Protein AF-A0A0A2CBL2-F1 (afdb_monomer)

Secondary structure (DSSP, 8-state):
------------HHHHHHHTT-TTTT--TT-HHHHHHHHHHHHHHHH----PPPTT-HHHHHHHHHH--TTTTS-HHHHHHHHHHHHHHHHHH--PPPPPPPSTT-GGG-GGGG---

pLDDT: mean 78.08, std 20.75, range [34.75, 98.19]

Nearest PDB structures (foldseek):
  7f86-assembly1_A  TM=9.649E-01  e=4.761E+00  Halomicronema sp. R31DM
  2cqu-assembly1_A  TM=2.356E-01  e=6.404E+00  Homo sapiens

Mean predicted aligned error: 12.32 Å

Structure (mmCIF, N/CA/C/O backbone):
data_AF-A0A0A2CBL2-F1
#
_entry.id   AF-A0A0A2CBL2-F1
#
loop_
_atom_site.group_PDB
_atom_site.id
_atom_site.type_symbol
_atom_site.label_atom_id
_atom_site.label_alt_id
_atom_site.label_comp_id
_atom_site.label_asym_id
_atom_site.label_entity_id
_atom_site.label_seq_id
_atom_site.pdbx_PDB_ins_code
_atom_site.Cart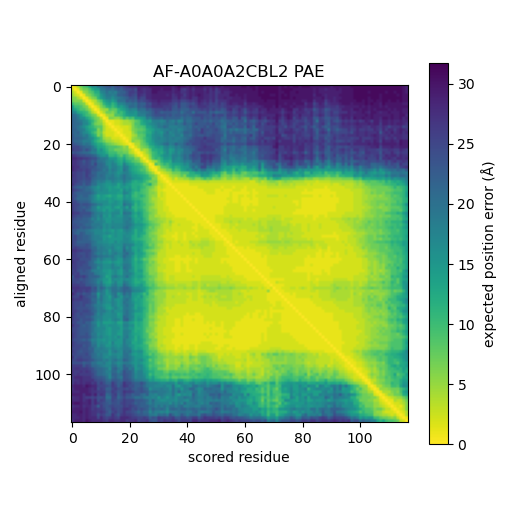n_x
_atom_site.Cartn_y
_atom_site.Cartn_z
_atom_site.occupancy
_atom_site.B_iso_or_equiv
_atom_site.auth_seq_id
_atom_site.auth_comp_id
_atom_site.auth_asym_id
_atom_site.auth_atom_id
_atom_site.pdbx_PDB_model_num
ATOM 1 N N . MET A 1 1 ? 34.382 5.521 -36.204 1.00 35.50 1 MET A N 1
ATOM 2 C CA . MET A 1 1 ? 34.805 5.206 -34.821 1.00 35.50 1 MET A CA 1
ATOM 3 C C . MET A 1 1 ? 33.831 5.868 -33.858 1.00 35.50 1 MET A C 1
ATOM 5 O O . MET A 1 1 ? 33.762 7.086 -33.837 1.00 35.50 1 MET A O 1
ATOM 9 N N . LYS A 1 2 ? 33.010 5.091 -33.145 1.00 42.00 2 LYS A N 1
ATOM 10 C CA . LYS A 1 2 ? 32.069 5.588 -32.126 1.00 42.00 2 LYS A CA 1
ATOM 11 C C . LYS A 1 2 ? 32.370 4.868 -30.813 1.00 42.00 2 LYS A C 1
ATOM 13 O O . LYS A 1 2 ? 32.507 3.649 -30.860 1.00 42.00 2 LYS A O 1
ATOM 18 N N . LYS A 1 3 ? 32.461 5.613 -29.706 1.00 34.75 3 LYS A N 1
ATOM 19 C CA . LYS A 1 3 ? 32.221 5.207 -28.299 1.00 34.75 3 LYS A CA 1
ATOM 20 C C . LYS A 1 3 ? 32.382 6.472 -27.430 1.00 34.75 3 LYS A C 1
ATOM 22 O O . LYS A 1 3 ? 33.488 6.974 -27.299 1.00 34.75 3 LYS A O 1
ATOM 27 N N . THR A 1 4 ? 31.302 7.224 -27.197 1.00 40.28 4 THR A N 1
ATOM 28 C CA . THR A 1 4 ? 30.431 7.205 -25.993 1.00 40.28 4 THR A CA 1
ATOM 29 C C . THR A 1 4 ? 31.140 7.650 -24.711 1.00 40.28 4 THR A C 1
ATOM 31 O O . THR A 1 4 ? 31.788 6.839 -24.055 1.00 40.28 4 THR A O 1
ATOM 34 N N . LEU A 1 5 ? 30.949 8.921 -24.331 1.00 36.31 5 LEU A N 1
ATOM 35 C CA . LEU A 1 5 ? 31.173 9.403 -22.968 1.00 36.31 5 LEU A CA 1
ATOM 36 C C . LEU A 1 5 ? 29.890 9.205 -22.143 1.00 36.31 5 LEU A C 1
ATOM 38 O O . LEU A 1 5 ? 28.853 9.781 -22.457 1.00 36.31 5 LEU A O 1
ATOM 42 N N . GLY A 1 6 ? 30.004 8.406 -21.081 1.00 38.44 6 GLY A N 1
ATOM 43 C CA . GLY A 1 6 ? 29.407 8.713 -19.780 1.00 38.44 6 GLY A CA 1
ATOM 44 C C . GLY A 1 6 ? 27.891 8.612 -19.617 1.00 38.44 6 GLY A C 1
ATOM 45 O O . GLY A 1 6 ? 27.266 9.582 -19.208 1.00 38.44 6 GLY A O 1
ATOM 46 N N . HIS A 1 7 ? 27.308 7.425 -19.795 1.00 38.12 7 HIS A N 1
ATOM 47 C CA . HIS A 1 7 ? 26.097 7.083 -19.042 1.00 38.12 7 HIS A CA 1
ATOM 48 C C . HIS A 1 7 ? 26.515 6.710 -17.613 1.00 38.12 7 HIS A C 1
ATOM 50 O O . HIS A 1 7 ? 26.965 5.587 -17.381 1.00 38.12 7 HIS A O 1
ATOM 56 N N . LEU A 1 8 ? 26.361 7.624 -16.648 1.00 35.88 8 LEU A N 1
ATOM 57 C CA . LEU A 1 8 ? 26.248 7.210 -15.249 1.00 35.88 8 LEU A CA 1
ATOM 58 C C . LEU A 1 8 ? 24.932 6.436 -15.115 1.00 35.88 8 LEU A C 1
ATOM 60 O O . LEU A 1 8 ? 23.855 7.007 -14.953 1.00 35.88 8 LEU A O 1
ATOM 64 N N . LYS A 1 9 ? 25.025 5.111 -15.240 1.00 39.97 9 LYS A N 1
ATOM 65 C CA . LYS A 1 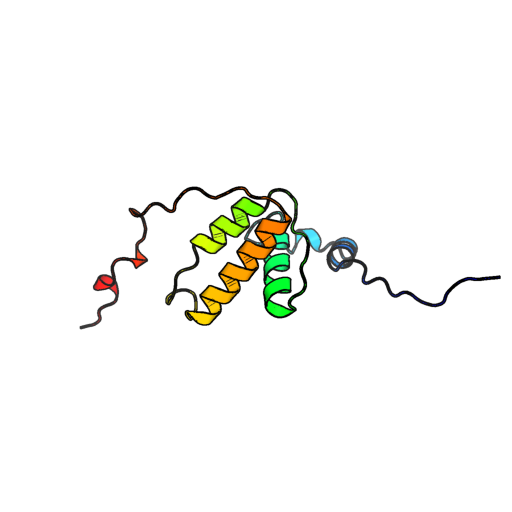9 ? 24.005 4.201 -14.730 1.00 39.97 9 LYS A CA 1
ATOM 66 C C . LYS A 1 9 ? 23.964 4.410 -13.220 1.00 39.97 9 LYS A C 1
ATOM 68 O O . LYS A 1 9 ? 24.966 4.173 -12.551 1.00 39.97 9 LYS A O 1
ATOM 73 N N . TRP A 1 10 ? 22.814 4.822 -12.700 1.00 36.41 10 TRP A N 1
ATOM 74 C CA . TRP A 1 10 ? 22.461 4.625 -11.299 1.00 36.41 10 TRP A CA 1
ATOM 75 C C . TRP A 1 10 ? 22.406 3.112 -11.053 1.00 36.41 10 TRP A C 1
ATOM 77 O O . TRP A 1 10 ? 21.357 2.484 -11.160 1.00 36.41 10 TRP A O 1
ATOM 87 N N . THR A 1 11 ? 23.568 2.494 -10.849 1.00 44.53 11 THR A N 1
ATOM 88 C CA . THR A 1 11 ? 23.680 1.139 -10.318 1.00 44.53 11 THR A CA 1
ATOM 89 C C . THR A 1 11 ? 22.974 1.129 -8.976 1.00 44.53 11 THR A C 1
ATOM 91 O O . THR A 1 11 ? 23.194 2.013 -8.145 1.00 44.53 11 THR A O 1
ATOM 94 N N . SER A 1 12 ? 22.051 0.183 -8.855 1.00 55.81 12 SER A N 1
ATOM 95 C CA . SER A 1 12 ? 21.059 0.054 -7.799 1.00 55.81 12 SER A CA 1
ATOM 96 C C . SER A 1 12 ? 21.657 0.358 -6.428 1.00 55.81 12 SER A C 1
ATOM 98 O O . SER A 1 12 ? 22.721 -0.148 -6.085 1.00 55.81 12 SER A O 1
ATOM 100 N N . PHE A 1 13 ? 20.957 1.145 -5.613 1.00 55.72 13 PHE A N 1
ATOM 101 C CA . PHE A 1 13 ? 21.296 1.357 -4.203 1.00 55.72 13 PHE A CA 1
ATOM 102 C C . PHE A 1 13 ? 21.600 0.027 -3.480 1.00 55.72 13 PHE A C 1
ATOM 104 O O . PHE A 1 13 ? 22.503 -0.038 -2.652 1.00 55.72 13 PHE A O 1
ATOM 111 N N . ASN A 1 14 ? 20.941 -1.064 -3.889 1.00 49.09 14 ASN A N 1
ATOM 112 C CA . ASN A 1 14 ? 21.204 -2.411 -3.384 1.00 49.09 14 ASN A CA 1
ATOM 113 C C . ASN A 1 14 ? 22.599 -2.954 -3.764 1.00 49.09 14 ASN A C 1
ATOM 115 O O . ASN A 1 14 ? 23.217 -3.615 -2.945 1.00 49.09 14 ASN A O 1
ATOM 119 N N . GLU A 1 15 ? 23.131 -2.645 -4.951 1.00 54.38 15 GLU A N 1
ATOM 120 C CA . GLU A 1 15 ? 24.481 -3.045 -5.401 1.00 54.38 15 GLU A CA 1
ATOM 121 C C . GLU A 1 15 ? 25.581 -2.332 -4.595 1.00 54.38 15 GLU A C 1
ATOM 123 O O . GLU A 1 15 ? 26.641 -2.895 -4.320 1.00 54.38 15 GLU A O 1
ATOM 128 N N . LEU A 1 16 ? 25.322 -1.084 -4.190 1.00 57.84 16 LEU A N 1
ATOM 129 C CA . LEU A 1 16 ? 26.204 -0.326 -3.305 1.00 57.84 16 LEU A CA 1
ATOM 130 C C . LEU A 1 16 ? 26.211 -0.934 -1.893 1.00 57.84 16 LEU A C 1
ATOM 132 O O . LEU A 1 16 ? 27.276 -1.112 -1.310 1.00 57.84 16 LEU A O 1
ATOM 136 N N . LEU A 1 17 ? 25.036 -1.287 -1.366 1.00 53.97 17 LEU A N 1
ATOM 137 C CA . LEU A 1 17 ? 24.891 -1.905 -0.045 1.00 53.97 17 LEU A CA 1
ATOM 138 C C . LEU A 1 17 ? 25.531 -3.301 0.032 1.00 53.97 17 LEU A C 1
ATOM 140 O O . LEU A 1 17 ? 26.134 -3.636 1.053 1.00 53.97 17 LEU A O 1
ATOM 144 N N . ASP A 1 18 ? 25.462 -4.075 -1.053 1.00 51.53 18 ASP A N 1
ATOM 145 C CA . ASP A 1 18 ? 26.071 -5.407 -1.153 1.00 51.53 18 ASP A CA 1
ATOM 146 C C . ASP A 1 18 ? 27.609 -5.323 -1.207 1.00 51.53 18 ASP A C 1
ATOM 148 O O . ASP A 1 18 ? 28.316 -6.052 -0.512 1.00 51.53 18 ASP A O 1
ATOM 152 N N . ARG A 1 19 ? 28.156 -4.334 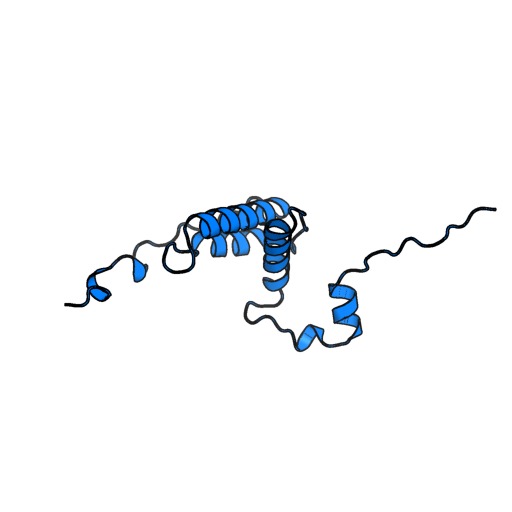-1.934 1.00 51.91 19 ARG A N 1
ATOM 153 C CA . ARG A 1 19 ? 29.609 -4.076 -2.012 1.00 51.91 19 ARG A CA 1
ATOM 154 C C . ARG A 1 19 ? 30.241 -3.622 -0.696 1.00 51.91 19 ARG A C 1
ATOM 156 O O . ARG A 1 19 ? 31.442 -3.807 -0.518 1.00 51.91 19 ARG A O 1
ATOM 163 N N . ILE A 1 20 ? 29.469 -3.005 0.197 1.00 60.97 20 ILE A N 1
ATOM 164 C CA . ILE A 1 20 ? 29.948 -2.519 1.503 1.00 60.97 20 ILE A CA 1
ATOM 165 C C . ILE A 1 20 ? 29.833 -3.627 2.578 1.00 60.97 20 ILE A C 1
ATOM 167 O O . ILE A 1 20 ? 30.273 -3.441 3.709 1.00 60.97 20 ILE A O 1
ATOM 171 N N . GLY A 1 21 ? 29.280 -4.805 2.247 1.00 45.41 21 GLY A N 1
ATOM 172 C CA . GLY A 1 21 ? 29.184 -5.946 3.170 1.00 45.41 21 GLY A CA 1
ATOM 173 C C . GLY A 1 21 ? 28.239 -5.721 4.359 1.00 45.41 21 GLY A C 1
ATOM 174 O O . GLY A 1 21 ? 28.223 -6.507 5.302 1.00 45.41 21 GLY A O 1
ATOM 175 N N . VAL A 1 22 ? 27.434 -4.654 4.320 1.00 52.88 22 VAL A N 1
ATOM 176 C CA . VAL A 1 22 ? 26.475 -4.272 5.375 1.00 52.88 22 VAL A CA 1
ATOM 177 C C . VAL A 1 22 ? 25.068 -4.815 5.131 1.00 52.88 22 VAL A C 1
ATOM 179 O O . VAL A 1 22 ? 24.189 -4.611 5.968 1.00 52.88 22 VAL A O 1
ATOM 182 N N . GLY A 1 23 ? 24.847 -5.553 4.036 1.00 51.28 23 GLY A N 1
ATOM 183 C CA . GLY A 1 23 ? 23.549 -6.155 3.704 1.00 51.28 23 GLY A CA 1
ATOM 184 C C . GLY A 1 23 ? 22.968 -7.044 4.813 1.00 51.28 23 GLY A C 1
ATOM 185 O O . GLY A 1 23 ? 21.753 -7.134 4.946 1.00 51.28 23 GLY A O 1
ATOM 186 N N . HIS A 1 24 ? 23.820 -7.636 5.660 1.00 48.28 24 HIS A N 1
ATOM 187 C CA . HIS A 1 24 ? 23.401 -8.437 6.816 1.00 48.28 24 HIS A CA 1
ATOM 188 C C . HIS A 1 24 ? 23.158 -7.613 8.099 1.00 48.28 24 HIS A C 1
ATOM 190 O O . HIS A 1 24 ? 22.363 -8.014 8.943 1.00 48.28 24 HIS A O 1
ATOM 196 N N . LEU A 1 25 ? 23.810 -6.452 8.249 1.00 45.41 25 LEU A N 1
ATOM 197 C CA . LEU A 1 25 ? 23.684 -5.583 9.433 1.00 45.41 25 LEU A CA 1
ATOM 198 C C . LEU A 1 25 ? 22.478 -4.637 9.354 1.00 45.41 25 LEU A C 1
ATOM 200 O O . LEU A 1 25 ? 22.003 -4.156 10.378 1.00 45.41 25 LEU A O 1
ATOM 204 N N . LEU A 1 26 ? 21.950 -4.414 8.150 1.00 46.00 26 LEU A N 1
ATOM 205 C CA . LEU A 1 26 ? 20.675 -3.738 7.897 1.00 46.00 26 LEU A CA 1
ATOM 206 C C . LEU A 1 26 ? 19.539 -4.756 7.734 1.00 46.00 26 LEU A C 1
ATOM 208 O O . LEU A 1 26 ? 18.668 -4.597 6.880 1.00 46.00 26 LEU A O 1
ATOM 212 N N . GLY A 1 27 ? 19.557 -5.830 8.528 1.00 46.25 27 GLY A N 1
ATOM 213 C CA . GLY A 1 27 ? 18.420 -6.730 8.640 1.00 46.25 27 GLY A CA 1
ATOM 214 C C . GLY A 1 27 ? 17.204 -5.929 9.088 1.00 46.25 27 GLY A C 1
ATOM 215 O O . GLY A 1 27 ? 17.082 -5.573 10.257 1.00 46.25 27 GLY A O 1
ATOM 216 N N . SER A 1 28 ? 16.329 -5.600 8.140 1.00 52.69 28 SER A N 1
ATOM 217 C CA . SER A 1 28 ? 15.052 -4.969 8.436 1.00 52.69 28 SER A CA 1
ATOM 218 C C . SER A 1 28 ? 14.323 -5.801 9.482 1.00 52.69 28 SER A C 1
ATOM 220 O O . SER A 1 28 ? 14.170 -7.012 9.317 1.00 52.69 28 SER A O 1
ATOM 222 N N . LEU A 1 29 ? 13.845 -5.148 10.543 1.00 52.25 29 LEU A N 1
ATOM 223 C CA . LEU A 1 29 ? 13.020 -5.772 11.584 1.00 52.25 29 LEU A CA 1
ATOM 224 C C . LEU A 1 29 ? 11.748 -6.427 11.009 1.00 52.25 29 LEU A C 1
ATOM 226 O O . LEU A 1 29 ? 11.121 -7.242 11.676 1.00 52.25 29 LEU A O 1
ATOM 230 N N . LEU A 1 30 ? 11.385 -6.091 9.767 1.00 56.97 30 LEU A N 1
ATOM 231 C CA . LEU A 1 30 ? 10.243 -6.633 9.033 1.00 56.97 30 LEU A CA 1
ATOM 232 C C . LEU A 1 30 ? 10.594 -7.868 8.177 1.00 56.97 30 LEU A C 1
ATOM 234 O O . LEU A 1 30 ? 9.713 -8.448 7.548 1.00 56.97 30 LEU A O 1
ATOM 238 N N . GLY A 1 31 ? 11.868 -8.275 8.149 1.00 66.12 31 GLY A N 1
ATOM 239 C CA . GLY A 1 31 ? 12.406 -9.305 7.263 1.00 66.12 31 GLY A CA 1
ATOM 240 C C . GLY A 1 31 ? 12.861 -8.731 5.918 1.00 66.12 31 GLY A C 1
ATOM 241 O O . GLY A 1 31 ? 12.192 -7.894 5.311 1.00 66.12 31 GLY A O 1
ATOM 242 N N . ALA A 1 32 ? 14.005 -9.208 5.416 1.00 66.94 32 ALA A N 1
ATOM 243 C CA . ALA A 1 32 ? 14.617 -8.712 4.176 1.00 66.94 32 ALA A CA 1
ATOM 244 C C . ALA A 1 32 ? 13.688 -8.806 2.945 1.00 66.94 32 ALA A C 1
ATOM 246 O O . ALA A 1 32 ? 13.798 -8.001 2.023 1.00 66.94 32 ALA A O 1
ATOM 247 N N . ALA A 1 33 ? 12.747 -9.757 2.952 1.00 76.56 33 ALA A N 1
ATOM 248 C CA . ALA A 1 33 ? 11.780 -9.954 1.874 1.00 76.56 33 ALA A CA 1
ATOM 249 C C . ALA A 1 33 ? 10.685 -8.871 1.816 1.00 76.56 33 ALA A C 1
ATOM 251 O O . ALA A 1 33 ? 10.175 -8.594 0.735 1.00 76.56 33 ALA A O 1
ATOM 252 N N . PHE A 1 34 ? 10.334 -8.241 2.944 1.00 88.19 34 PHE A N 1
ATOM 253 C CA . PHE A 1 34 ? 9.280 -7.216 2.996 1.00 88.19 34 PHE A CA 1
ATOM 254 C C . PHE A 1 34 ? 9.821 -5.783 2.907 1.00 88.19 34 PHE A C 1
ATOM 256 O O . PHE A 1 34 ? 9.153 -4.861 2.438 1.00 88.19 34 PHE A O 1
ATOM 263 N N . ASP A 1 35 ? 11.070 -5.604 3.314 1.00 91.25 35 ASP A N 1
ATOM 264 C CA . ASP A 1 35 ? 11.756 -4.322 3.360 1.00 91.25 35 ASP A CA 1
ATOM 265 C C . ASP A 1 35 ? 11.871 -3.624 1.992 1.00 91.25 35 ASP A C 1
ATOM 267 O O . ASP A 1 35 ? 11.592 -2.428 1.861 1.00 91.25 35 ASP A O 1
ATOM 271 N N . GLN A 1 36 ? 12.236 -4.367 0.941 1.00 93.75 36 GLN A N 1
ATOM 272 C CA . GLN A 1 36 ? 12.329 -3.804 -0.409 1.00 93.75 36 GLN A CA 1
ATOM 273 C C . GLN A 1 36 ? 10.954 -3.419 -0.988 1.00 93.75 36 GLN A C 1
ATOM 275 O O . GLN A 1 36 ? 10.853 -2.290 -1.478 1.00 93.75 36 GLN A O 1
ATOM 280 N N . PRO A 1 37 ? 9.903 -4.262 -0.915 1.00 95.50 37 PRO A N 1
ATOM 281 C CA . PRO A 1 37 ? 8.563 -3.881 -1.359 1.00 95.50 37 PRO A CA 1
ATOM 282 C C . PRO A 1 37 ? 8.039 -2.625 -0.659 1.00 95.50 37 PRO A C 1
ATOM 284 O O . PRO A 1 37 ? 7.484 -1.735 -1.306 1.00 95.50 37 PRO A O 1
ATOM 287 N N . LEU A 1 38 ? 8.279 -2.499 0.651 1.00 95.75 38 LEU A N 1
ATOM 288 C CA . LEU A 1 38 ? 7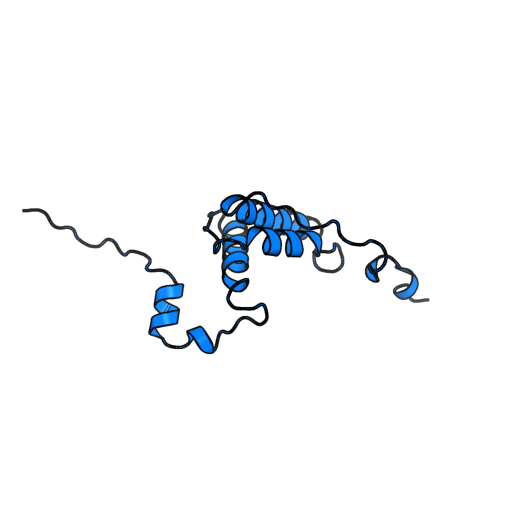.898 -1.306 1.402 1.00 95.75 38 LEU A CA 1
ATOM 289 C C . LEU A 1 38 ? 8.642 -0.059 0.903 1.00 95.75 38 LEU A C 1
ATOM 291 O O . LEU A 1 38 ? 8.019 0.974 0.656 1.00 95.75 38 LEU A O 1
ATOM 295 N N . ARG A 1 39 ? 9.963 -0.142 0.691 1.00 95.38 39 ARG A N 1
ATOM 296 C CA . ARG A 1 39 ? 10.724 0.967 0.090 1.00 95.38 39 ARG A CA 1
ATOM 297 C C . ARG A 1 39 ? 10.238 1.327 -1.311 1.00 95.38 39 ARG A C 1
ATOM 299 O O . ARG A 1 39 ? 10.221 2.512 -1.643 1.00 95.38 39 ARG A O 1
ATOM 306 N N . ALA A 1 40 ? 9.855 0.344 -2.126 1.00 96.38 40 ALA A N 1
ATOM 307 C CA . ALA A 1 40 ? 9.303 0.582 -3.457 1.00 96.38 40 ALA A CA 1
ATOM 308 C C . ALA A 1 40 ? 8.003 1.402 -3.371 1.00 96.38 40 ALA A C 1
ATOM 310 O O . ALA A 1 40 ? 7.881 2.425 -4.047 1.00 96.38 40 ALA A O 1
ATOM 311 N N . ALA A 1 41 ? 7.099 1.038 -2.456 1.00 97.44 41 ALA A N 1
ATOM 312 C CA . ALA A 1 41 ? 5.865 1.783 -2.211 1.00 97.44 41 ALA A CA 1
ATOM 313 C C . ALA A 1 41 ? 6.116 3.211 -1.704 1.00 97.44 41 ALA A C 1
ATOM 315 O O . ALA A 1 4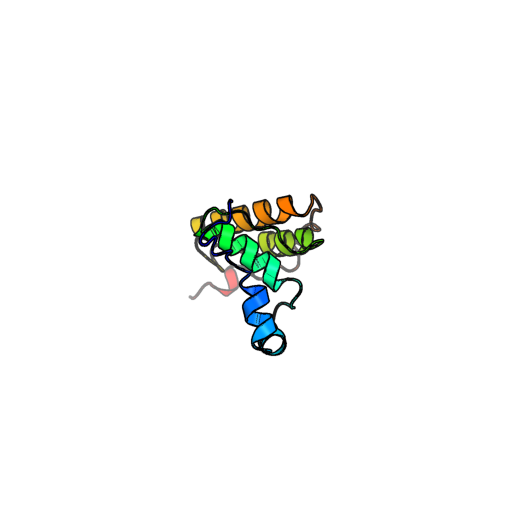1 ? 5.493 4.162 -2.175 1.00 97.44 41 ALA A O 1
ATOM 316 N N . LEU A 1 42 ? 7.069 3.397 -0.789 1.00 97.38 42 LEU A N 1
ATOM 317 C CA . LEU A 1 42 ? 7.430 4.730 -0.294 1.00 97.38 42 LEU A CA 1
ATOM 318 C C . LEU A 1 42 ? 8.116 5.589 -1.367 1.00 97.38 42 LEU A C 1
ATOM 320 O O . LEU A 1 42 ? 7.915 6.800 -1.406 1.00 97.38 42 LEU A O 1
ATOM 324 N N . THR A 1 43 ? 8.879 4.974 -2.272 1.00 97.38 43 THR A N 1
ATOM 325 C CA . THR A 1 43 ? 9.471 5.674 -3.422 1.00 97.38 43 THR A CA 1
ATOM 326 C C . THR A 1 43 ? 8.385 6.171 -4.372 1.00 97.38 43 THR A C 1
ATOM 328 O O . THR A 1 43 ? 8.437 7.320 -4.814 1.00 97.38 43 THR A O 1
ATOM 331 N N . LEU A 1 44 ? 7.366 5.347 -4.634 1.00 97.75 44 LEU A N 1
ATOM 332 C CA . LEU A 1 44 ? 6.201 5.757 -5.414 1.00 97.75 44 LEU A CA 1
ATOM 333 C C . LEU A 1 44 ? 5.442 6.898 -4.726 1.00 97.75 44 LEU A C 1
ATOM 335 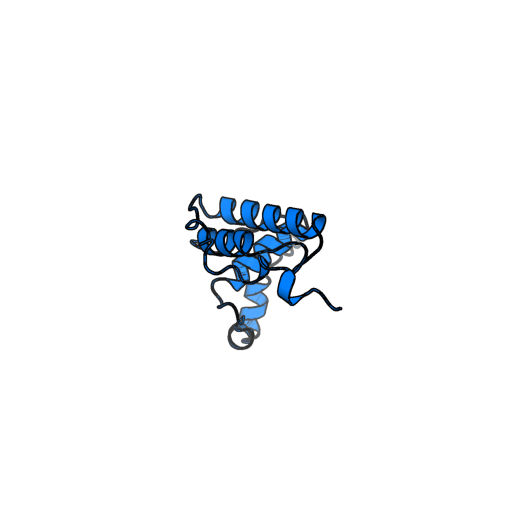O O . LEU A 1 44 ? 5.110 7.880 -5.380 1.00 97.75 44 LEU A O 1
ATOM 339 N N . LEU A 1 45 ? 5.227 6.808 -3.413 1.00 97.62 45 LEU A N 1
ATOM 340 C CA . LEU A 1 45 ? 4.549 7.846 -2.636 1.00 97.62 45 LEU A CA 1
ATOM 341 C C . LEU A 1 45 ? 5.272 9.202 -2.696 1.00 97.62 45 LEU A C 1
ATOM 343 O O . LEU A 1 45 ? 4.625 10.232 -2.860 1.00 97.62 45 LEU A O 1
ATOM 347 N N . LEU A 1 46 ? 6.597 9.209 -2.528 1.00 97.19 46 LEU A N 1
ATOM 348 C CA . LEU A 1 46 ? 7.381 10.443 -2.418 1.00 97.19 46 LEU A CA 1
ATOM 349 C C . LEU A 1 46 ? 7.752 11.037 -3.776 1.00 97.19 46 LEU A C 1
ATOM 351 O O . LEU A 1 46 ? 7.765 12.255 -3.932 1.00 97.19 46 LEU A O 1
ATOM 355 N N . HIS A 1 47 ? 8.103 10.191 -4.745 1.00 96.62 47 HIS A N 1
ATOM 356 C CA . HIS A 1 47 ? 8.686 10.621 -6.018 1.00 96.62 47 HIS A CA 1
ATOM 357 C C . HIS A 1 47 ? 7.779 10.336 -7.219 1.00 96.62 47 HIS A C 1
ATOM 359 O O . HIS A 1 47 ? 8.200 10.545 -8.357 1.00 96.62 47 HIS A O 1
ATOM 365 N N . CYS A 1 48 ? 6.572 9.802 -7.000 1.00 95.50 48 CYS A N 1
ATOM 366 C CA . CYS A 1 48 ? 5.647 9.377 -8.058 1.00 95.50 48 CYS A CA 1
ATOM 367 C C . CYS A 1 48 ? 6.298 8.434 -9.086 1.00 95.50 48 CYS A C 1
ATOM 369 O O . CYS A 1 48 ? 5.883 8.376 -10.242 1.00 95.50 48 CYS A O 1
ATOM 371 N N . THR A 1 49 ? 7.348 7.716 -8.676 1.00 94.81 49 THR A N 1
ATOM 372 C CA . THR A 1 49 ? 8.131 6.840 -9.548 1.00 94.81 49 THR A CA 1
ATOM 373 C C . THR A 1 49 ? 7.836 5.386 -9.196 1.00 94.81 49 THR A C 1
ATOM 375 O O . THR A 1 49 ? 8.151 4.968 -8.079 1.00 94.81 49 THR A O 1
ATOM 378 N N . PRO A 1 50 ? 7.249 4.599 -10.113 1.00 94.75 50 PRO A N 1
ATOM 379 C CA . PRO A 1 50 ? 6.993 3.191 -9.861 1.00 94.75 50 PRO A CA 1
ATOM 380 C C . PRO A 1 50 ? 8.311 2.411 -9.818 1.00 94.75 50 PRO A C 1
ATOM 382 O O . PRO A 1 50 ? 9.164 2.543 -10.696 1.00 94.75 50 PRO A O 1
ATOM 385 N N . VAL A 1 51 ? 8.463 1.579 -8.790 1.00 94.31 51 VAL A N 1
ATOM 386 C CA . VAL A 1 51 ? 9.591 0.661 -8.610 1.00 94.31 51 VAL A CA 1
ATOM 387 C C . VAL A 1 51 ? 9.023 -0.744 -8.468 1.00 94.31 51 VAL A C 1
ATOM 389 O O . VAL A 1 51 ? 8.107 -0.952 -7.676 1.00 94.31 51 VAL A O 1
ATOM 392 N N . MET A 1 52 ? 9.563 -1.699 -9.229 1.00 95.25 52 MET A N 1
ATOM 393 C CA . MET A 1 52 ? 9.131 -3.094 -9.154 1.00 95.25 52 MET A CA 1
ATOM 394 C C . MET A 1 52 ? 9.475 -3.667 -7.768 1.00 95.25 52 MET A C 1
ATOM 396 O O . MET A 1 52 ? 10.652 -3.632 -7.375 1.00 95.25 52 MET A O 1
ATOM 400 N N . PRO A 1 53 ? 8.494 -4.163 -6.999 1.00 94.62 53 PRO A N 1
ATOM 401 C CA . PRO A 1 53 ? 8.779 -4.845 -5.746 1.00 94.62 53 PRO A CA 1
ATOM 402 C C . PRO A 1 53 ? 9.335 -6.258 -6.013 1.00 94.62 53 PRO A C 1
ATOM 404 O O . PRO A 1 53 ? 9.269 -6.772 -7.130 1.00 94.62 53 PRO A O 1
ATOM 407 N N . ILE A 1 54 ? 9.912 -6.890 -4.990 1.00 93.38 54 ILE A N 1
ATOM 408 C CA . ILE A 1 54 ? 10.299 -8.307 -5.036 1.00 93.38 54 ILE A CA 1
ATOM 409 C C . ILE A 1 54 ? 9.055 -9.164 -5.306 1.00 93.38 54 ILE A C 1
ATOM 411 O O . ILE A 1 54 ? 7.986 -8.897 -4.756 1.00 93.38 54 ILE A O 1
ATOM 415 N N . ALA A 1 55 ? 9.223 -10.199 -6.131 1.00 91.75 55 ALA A N 1
ATOM 416 C CA . ALA A 1 55 ? 8.143 -11.093 -6.524 1.00 91.75 55 ALA A CA 1
ATOM 417 C C . ALA A 1 55 ? 7.468 -11.773 -5.319 1.00 91.75 55 ALA A C 1
ATOM 419 O O . ALA A 1 55 ? 8.157 -12.244 -4.410 1.00 91.75 55 ALA A O 1
ATOM 420 N N . GLY A 1 56 ? 6.137 -11.861 -5.336 1.00 91.06 56 GLY A N 1
ATOM 421 C CA . GLY A 1 56 ? 5.347 -12.502 -4.275 1.00 91.06 56 GLY A CA 1
ATOM 422 C C . GLY A 1 56 ? 5.179 -11.644 -3.015 1.00 91.06 56 GLY A C 1
ATOM 423 O O . GLY A 1 56 ? 4.946 -12.166 -1.925 1.00 91.06 56 GLY A O 1
ATOM 424 N N . SER A 1 57 ? 5.320 -10.325 -3.140 1.00 92.81 57 SER A N 1
ATOM 425 C CA . SER A 1 57 ? 5.134 -9.361 -2.049 1.00 92.81 57 SER A CA 1
ATOM 426 C C . SER A 1 57 ? 3.760 -8.685 -2.052 1.00 92.81 57 SER A C 1
ATOM 428 O O . SER A 1 57 ? 3.426 -7.987 -1.087 1.00 92.81 57 SER A O 1
ATOM 430 N N . SER A 1 58 ? 2.945 -8.916 -3.088 1.00 94.56 58 SER A N 1
ATOM 431 C CA . SER A 1 58 ? 1.617 -8.314 -3.258 1.00 94.56 58 SER A CA 1
ATOM 432 C C . SER A 1 58 ? 0.713 -8.497 -2.023 1.00 94.56 58 SER A C 1
ATOM 434 O O . SER A 1 58 ? 0.177 -7.517 -1.492 1.00 94.56 58 SER A O 1
ATOM 436 N N . LEU A 1 59 ? 0.637 -9.719 -1.478 1.00 93.69 59 LEU A N 1
ATOM 437 C CA . LEU A 1 59 ? -0.127 -10.040 -0.267 1.00 93.69 59 LEU A CA 1
ATOM 438 C C . LEU A 1 59 ? 0.370 -9.280 0.963 1.00 93.69 59 LEU A C 1
ATOM 440 O O . LEU A 1 59 ? -0.437 -8.764 1.734 1.00 93.69 59 LEU A O 1
ATOM 444 N N . GLY A 1 60 ? 1.688 -9.176 1.146 1.00 92.19 60 GLY A N 1
ATOM 445 C CA . GLY A 1 60 ? 2.274 -8.466 2.283 1.00 92.19 60 GLY A CA 1
ATOM 446 C C . GLY A 1 60 ? 1.958 -6.970 2.252 1.00 92.19 60 GLY A C 1
ATOM 447 O O . GLY A 1 60 ? 1.601 -6.381 3.274 1.00 92.19 60 GLY A O 1
ATOM 448 N N . LEU A 1 61 ? 2.048 -6.349 1.072 1.00 95.38 61 LEU A N 1
ATOM 449 C CA . LEU A 1 61 ? 1.733 -4.930 0.890 1.00 95.38 61 LEU A CA 1
ATOM 450 C C . LEU A 1 61 ? 0.250 -4.643 1.152 1.00 95.38 61 LEU A C 1
ATOM 452 O O . LEU A 1 61 ? -0.076 -3.687 1.861 1.00 95.38 61 LEU A O 1
ATOM 456 N N . ARG A 1 62 ? -0.650 -5.495 0.643 1.00 95.81 62 ARG A N 1
ATOM 457 C CA . ARG A 1 62 ? -2.095 -5.375 0.889 1.00 95.81 62 ARG A CA 1
ATOM 458 C C . ARG A 1 62 ? -2.462 -5.670 2.344 1.00 95.81 62 ARG A C 1
ATOM 460 O O . ARG A 1 62 ? -3.293 -4.967 2.914 1.00 95.81 62 ARG A O 1
ATOM 467 N N . TYR A 1 63 ? -1.780 -6.617 2.986 1.00 92.81 63 TYR A N 1
ATOM 468 C CA . TYR A 1 63 ? -1.921 -6.859 4.420 1.00 92.81 63 TYR A CA 1
ATOM 469 C C . TYR A 1 63 ? -1.574 -5.605 5.237 1.00 92.81 63 TYR A C 1
ATOM 471 O O . TYR A 1 63 ? -2.355 -5.190 6.094 1.00 92.81 63 TYR A O 1
ATOM 479 N N . LEU A 1 64 ? -0.448 -4.942 4.944 1.00 93.12 64 LEU A N 1
ATOM 480 C CA . LEU A 1 64 ? -0.078 -3.686 5.607 1.00 93.12 64 LEU A CA 1
ATOM 481 C C . LEU A 1 64 ? -1.098 -2.570 5.328 1.00 93.12 64 LEU A C 1
ATOM 483 O O . LEU A 1 64 ? -1.541 -1.901 6.263 1.00 93.12 64 LEU A O 1
ATOM 487 N N . ARG A 1 65 ? -1.503 -2.396 4.060 1.00 94.88 65 ARG A N 1
ATOM 488 C CA . ARG A 1 65 ? -2.524 -1.422 3.625 1.00 94.88 65 ARG A CA 1
ATOM 489 C C . ARG A 1 65 ? -3.783 -1.523 4.481 1.00 94.88 65 ARG A C 1
ATOM 491 O O . ARG A 1 65 ? -4.337 -0.497 4.875 1.00 94.88 65 ARG A O 1
ATOM 498 N N . ASP A 1 66 ? -4.214 -2.741 4.775 1.00 92.31 66 ASP A N 1
ATOM 499 C CA . ASP A 1 66 ? -5.448 -3.043 5.497 1.00 92.31 66 ASP A CA 1
ATOM 500 C C . ASP A 1 66 ? -5.330 -2.816 7.012 1.00 92.31 66 ASP A C 1
ATOM 502 O O . ASP A 1 66 ? -6.318 -2.477 7.674 1.00 92.31 66 ASP A O 1
ATOM 506 N N . ARG A 1 67 ? -4.113 -2.907 7.561 1.00 90.12 67 ARG A N 1
ATOM 507 C CA . ARG A 1 67 ? -3.822 -2.709 8.991 1.00 90.12 67 ARG A CA 1
ATOM 508 C C . ARG A 1 67 ? -3.626 -1.255 9.411 1.00 90.12 67 ARG A C 1
ATOM 510 O O . ARG A 1 67 ? -3.782 -0.969 10.599 1.00 90.12 67 ARG A O 1
ATOM 517 N N . ILE A 1 68 ? -3.355 -0.346 8.473 1.00 90.94 68 ILE A N 1
ATOM 518 C CA . ILE A 1 68 ? -3.321 1.097 8.756 1.00 90.94 68 ILE A CA 1
ATOM 519 C C . ILE A 1 68 ? -4.656 1.503 9.397 1.00 90.94 68 ILE A C 1
ATOM 521 O O . ILE A 1 68 ? -5.724 1.159 8.891 1.00 90.94 68 ILE A O 1
ATOM 525 N N . CYS A 1 69 ? -4.629 2.241 10.500 1.00 88.44 69 CYS A N 1
ATOM 526 C CA . CYS A 1 69 ? -5.810 2.772 11.174 1.00 88.44 69 CYS A CA 1
ATOM 527 C C . CYS A 1 69 ? -5.688 4.289 11.323 1.00 88.44 69 CYS A C 1
ATOM 529 O O . CYS A 1 69 ? -4.684 4.818 11.787 1.00 88.44 69 CYS A O 1
ATOM 531 N N . VAL A 1 70 ? -6.745 4.996 10.936 1.00 87.50 70 VAL A N 1
ATOM 532 C CA . VAL A 1 70 ? -6.867 6.453 11.062 1.00 87.50 70 VAL A CA 1
ATOM 533 C C . VAL A 1 70 ? -7.935 6.720 12.126 1.00 87.50 70 VAL A C 1
ATOM 535 O O . VAL A 1 70 ? -8.985 6.079 12.048 1.00 87.50 70 VAL A O 1
ATOM 538 N N . PRO A 1 71 ? -7.720 7.633 13.092 1.00 88.56 71 PRO A N 1
ATOM 539 C CA . PRO A 1 71 ? -6.613 8.596 13.198 1.00 88.56 71 PRO A CA 1
ATOM 540 C C . PRO A 1 71 ? -5.377 8.109 13.977 1.00 88.56 71 PRO A C 1
ATOM 542 O O . PRO A 1 71 ? -4.423 8.869 14.094 1.00 88.56 71 PRO A O 1
ATOM 545 N N . ARG A 1 72 ? -5.382 6.876 14.503 1.00 85.62 72 ARG A N 1
ATOM 546 C CA . ARG A 1 72 ? -4.333 6.341 15.393 1.00 85.62 72 ARG A CA 1
ATOM 547 C C . ARG A 1 72 ? -2.918 6.413 14.809 1.00 85.62 72 ARG A C 1
ATOM 549 O O . ARG A 1 72 ? -2.013 6.895 15.478 1.00 85.62 72 ARG A O 1
ATOM 556 N N . ASP A 1 73 ? -2.732 5.927 13.583 1.00 90.25 73 ASP A N 1
ATOM 557 C CA . ASP A 1 73 ? -1.402 5.818 12.973 1.00 90.25 73 ASP A CA 1
ATOM 558 C C . ASP A 1 73 ? -1.000 7.113 12.252 1.00 90.25 73 ASP A C 1
ATOM 560 O O . ASP A 1 73 ? 0.179 7.456 12.194 1.00 90.25 73 ASP A O 1
ATOM 564 N N . MET A 1 74 ? -1.970 7.816 11.652 1.00 94.56 74 MET A N 1
ATOM 565 C CA . MET A 1 74 ? -1.737 9.032 10.864 1.00 94.56 74 MET A CA 1
ATOM 566 C C . MET A 1 74 ? -3.041 9.784 10.525 1.00 94.56 74 MET A C 1
ATOM 568 O O . MET A 1 74 ? -4.130 9.204 10.607 1.00 94.56 74 MET A O 1
ATOM 572 N N . PRO A 1 75 ? -2.957 11.048 10.054 1.00 95.94 75 PRO A N 1
ATOM 573 C CA . PRO A 1 75 ? -4.108 11.793 9.541 1.00 95.94 75 PRO A CA 1
ATOM 574 C C . PRO A 1 75 ? -4.765 11.133 8.320 1.00 95.94 75 PRO A C 1
ATOM 576 O O . PRO A 1 75 ? -4.113 10.442 7.536 1.00 95.94 75 PRO A O 1
ATOM 579 N N . LEU A 1 76 ? -6.053 11.423 8.103 1.00 93.62 76 LEU A N 1
ATOM 580 C CA . LEU A 1 76 ? -6.864 10.822 7.033 1.00 93.62 76 LEU A CA 1
ATOM 581 C C . LEU A 1 76 ? -6.239 10.944 5.638 1.00 93.62 76 LEU A C 1
ATOM 583 O O . LEU A 1 76 ? -6.249 9.978 4.874 1.00 93.62 76 LEU A O 1
ATOM 587 N N . LEU A 1 77 ? -5.703 12.120 5.302 1.00 97.50 77 LEU A N 1
ATOM 588 C CA . LEU A 1 77 ? -5.106 12.362 3.988 1.00 97.50 77 LEU A CA 1
ATOM 589 C C . LEU A 1 77 ? -3.835 11.533 3.791 1.00 97.50 77 LEU A C 1
ATOM 591 O O . LEU A 1 77 ? -3.706 10.863 2.768 1.00 97.50 77 LEU A O 1
ATOM 595 N N . SER A 1 78 ? -2.954 11.498 4.791 1.00 96.31 78 SER A N 1
ATOM 596 C CA . SER A 1 78 ? -1.749 10.665 4.769 1.00 96.31 78 SER A CA 1
ATOM 597 C C . SER A 1 78 ? -2.107 9.184 4.645 1.00 96.31 78 SER A C 1
ATOM 599 O O . SER A 1 78 ? -1.568 8.491 3.786 1.00 96.31 78 SER A O 1
ATOM 601 N N . GLY A 1 79 ? -3.094 8.717 5.419 1.00 96.88 79 GLY A N 1
ATOM 602 C CA . GLY A 1 79 ? -3.576 7.336 5.359 1.00 96.88 79 GLY A CA 1
ATOM 603 C C . GLY A 1 79 ? -4.116 6.954 3.985 1.00 96.88 79 GLY A C 1
ATOM 604 O O . GLY A 1 79 ? -3.858 5.851 3.507 1.00 96.88 79 GLY A O 1
ATOM 605 N N . ARG A 1 80 ? -4.825 7.869 3.316 1.00 97.50 80 ARG A N 1
ATOM 606 C CA . ARG A 1 80 ? -5.317 7.655 1.951 1.00 97.50 80 ARG A CA 1
ATOM 607 C C . ARG A 1 80 ? -4.166 7.503 0.956 1.00 97.50 80 ARG A C 1
ATOM 609 O O . ARG A 1 80 ? -4.165 6.536 0.200 1.00 97.50 80 ARG A O 1
ATOM 616 N N . LEU A 1 81 ? -3.198 8.420 0.981 1.00 98.12 81 LEU A N 1
ATOM 617 C CA . LEU A 1 81 ? -2.067 8.414 0.047 1.00 98.12 81 LEU A CA 1
ATOM 618 C C . LEU A 1 81 ? -1.182 7.176 0.229 1.00 98.12 81 LEU A C 1
ATOM 620 O O . LEU A 1 81 ? -0.839 6.516 -0.748 1.00 98.12 81 LEU A O 1
ATOM 624 N N . VAL A 1 82 ? -0.869 6.810 1.475 1.00 97.81 82 VAL A N 1
ATOM 625 C CA . VAL A 1 82 ? -0.061 5.617 1.773 1.00 97.81 82 VAL A CA 1
ATOM 626 C C . VAL A 1 82 ? -0.763 4.346 1.293 1.00 97.81 82 VAL A C 1
ATOM 628 O O . VAL A 1 82 ? -0.136 3.513 0.644 1.00 97.81 82 VAL A O 1
ATOM 631 N N . ARG A 1 83 ? -2.072 4.197 1.544 1.00 97.88 83 ARG A N 1
ATOM 632 C CA . ARG A 1 83 ? -2.835 3.035 1.053 1.00 97.88 83 ARG A CA 1
ATOM 633 C C . ARG A 1 83 ? -2.848 2.946 -0.471 1.00 97.88 83 ARG A C 1
ATOM 635 O O . ARG A 1 83 ? -2.743 1.845 -1.001 1.00 97.88 83 ARG A O 1
ATOM 642 N N . GLN A 1 84 ? -2.972 4.080 -1.161 1.00 98.12 84 GLN A N 1
ATOM 643 C CA . GLN A 1 84 ? -2.918 4.126 -2.623 1.00 98.12 84 GLN A CA 1
ATOM 644 C C . GLN A 1 84 ? -1.547 3.701 -3.148 1.00 98.12 84 GLN A C 1
ATOM 646 O O . GLN A 1 84 ? -1.490 2.877 -4.053 1.00 98.12 84 GLN A O 1
ATOM 651 N N . ALA A 1 85 ? -0.460 4.201 -2.557 1.00 98.19 85 ALA A N 1
ATOM 652 C CA . ALA A 1 85 ? 0.891 3.817 -2.953 1.00 98.19 85 ALA A CA 1
ATOM 653 C C . ALA A 1 85 ? 1.156 2.319 -2.718 1.00 98.19 85 ALA A C 1
ATOM 655 O O . ALA A 1 85 ? 1.670 1.644 -3.605 1.00 98.19 85 ALA A O 1
ATOM 656 N N . LEU A 1 86 ? 0.744 1.779 -1.563 1.00 97.88 86 LEU A N 1
ATOM 657 C CA . LEU A 1 86 ? 0.856 0.346 -1.263 1.00 97.88 86 LEU A CA 1
ATOM 658 C C . LEU A 1 86 ? 0.093 -0.514 -2.277 1.00 97.88 86 LEU A C 1
ATOM 660 O O . LEU A 1 86 ? 0.640 -1.504 -2.755 1.00 97.88 86 LEU A O 1
ATOM 664 N N . GLU A 1 87 ? -1.138 -0.132 -2.632 1.00 97.88 87 GLU A N 1
ATOM 665 C CA . GLU A 1 87 ? -1.923 -0.875 -3.623 1.00 97.88 87 GLU A CA 1
ATOM 666 C C . GLU A 1 87 ? -1.317 -0.789 -5.021 1.00 97.88 87 GLU A C 1
ATOM 668 O O . GLU A 1 87 ? -1.197 -1.802 -5.702 1.00 97.88 87 GLU A O 1
ATOM 673 N N . GLN A 1 88 ? -0.907 0.405 -5.447 1.00 97.94 88 GLN A N 1
ATOM 674 C CA . GLN A 1 88 ? -0.287 0.597 -6.754 1.00 97.94 88 GLN A CA 1
ATOM 675 C C . GLN A 1 88 ? 0.990 -0.231 -6.889 1.00 97.94 88 GLN A C 1
ATOM 677 O O . GLN A 1 88 ? 1.199 -0.845 -7.928 1.00 97.94 88 GLN A O 1
ATOM 682 N N . THR A 1 89 ? 1.824 -0.290 -5.847 1.00 97.75 89 THR A N 1
ATOM 683 C CA . THR A 1 89 ? 3.022 -1.137 -5.848 1.00 97.75 89 THR A CA 1
ATOM 684 C C . THR A 1 89 ? 2.677 -2.624 -5.805 1.00 97.75 89 THR A C 1
ATOM 686 O O . THR A 1 89 ? 3.299 -3.389 -6.533 1.00 97.75 89 THR A O 1
ATOM 689 N N . ALA A 1 90 ? 1.673 -3.045 -5.028 1.00 97.06 90 ALA A N 1
ATOM 690 C CA . ALA A 1 90 ? 1.224 -4.439 -5.004 1.00 97.06 90 ALA A CA 1
ATOM 691 C C . ALA A 1 90 ? 0.710 -4.906 -6.377 1.00 97.06 90 ALA A C 1
ATOM 693 O O . ALA A 1 90 ? 1.032 -6.009 -6.808 1.00 97.06 90 ALA A O 1
ATOM 694 N N . ALA A 1 91 ? -0.019 -4.042 -7.089 1.00 97.25 91 ALA A N 1
ATOM 695 C CA . ALA A 1 91 ? -0.533 -4.311 -8.430 1.00 97.25 91 ALA A CA 1
ATOM 696 C C . ALA A 1 91 ? 0.565 -4.436 -9.506 1.00 97.25 91 ALA A C 1
ATOM 698 O O . ALA A 1 91 ? 0.299 -4.971 -10.578 1.00 97.25 91 ALA A O 1
ATOM 699 N N . LEU A 1 92 ? 1.795 -3.968 -9.244 1.00 96.38 92 LEU A N 1
ATOM 700 C CA . LEU A 1 92 ? 2.937 -4.236 -10.130 1.00 96.38 92 LEU A CA 1
ATOM 701 C C . LEU A 1 92 ? 3.414 -5.692 -10.032 1.00 96.38 92 LEU A C 1
ATOM 703 O O . LEU A 1 92 ? 3.981 -6.200 -10.993 1.00 96.38 92 LEU A O 1
ATOM 707 N N . ASP A 1 93 ? 3.213 -6.338 -8.882 1.00 94.56 93 ASP A N 1
ATOM 708 C CA . ASP A 1 93 ? 3.633 -7.718 -8.614 1.00 94.56 93 ASP A CA 1
ATOM 709 C C . ASP A 1 93 ? 2.546 -8.737 -8.978 1.00 94.56 93 ASP A C 1
ATOM 711 O O . ASP A 1 93 ? 2.810 -9.704 -9.691 1.00 94.56 93 ASP A O 1
ATOM 715 N N . GLY A 1 94 ? 1.308 -8.511 -8.521 1.00 92.94 94 GLY A N 1
ATOM 716 C CA . GLY A 1 94 ? 0.195 -9.418 -8.790 1.00 92.94 94 GLY A CA 1
ATOM 717 C C . GLY A 1 94 ? -1.145 -9.009 -8.169 1.00 92.94 94 GLY A C 1
ATOM 718 O O . GLY A 1 94 ? -1.260 -8.047 -7.406 1.00 92.94 94 GLY A O 1
ATOM 719 N N . ASP A 1 95 ? -2.184 -9.788 -8.473 1.00 92.69 95 ASP A N 1
ATOM 720 C CA . ASP A 1 95 ? -3.586 -9.476 -8.141 1.00 92.69 95 ASP A CA 1
ATOM 721 C C . ASP A 1 95 ? -4.110 -10.166 -6.863 1.00 92.69 95 ASP A C 1
ATOM 723 O O . ASP A 1 95 ? -5.290 -10.048 -6.524 1.00 92.69 95 ASP A O 1
ATOM 727 N N . GLU A 1 96 ? -3.242 -10.862 -6.122 1.00 90.88 96 GLU A N 1
ATOM 728 C CA . GLU A 1 96 ? -3.605 -11.637 -4.927 1.00 90.88 96 GLU A CA 1
ATOM 729 C C . GLU A 1 96 ? -4.228 -10.770 -3.819 1.00 90.88 96 GLU A C 1
ATOM 731 O O . GLU A 1 96 ? -3.630 -9.801 -3.355 1.00 90.88 96 GLU A O 1
ATOM 736 N N . GLN A 1 97 ? -5.414 -11.124 -3.329 1.00 89.81 97 GLN A N 1
ATOM 737 C CA . GLN A 1 97 ? -6.073 -10.364 -2.263 1.00 89.81 97 GLN A CA 1
ATOM 738 C C . GLN A 1 97 ? -5.835 -11.002 -0.887 1.00 89.81 97 GLN A C 1
ATOM 740 O O . GLN A 1 97 ? -5.900 -12.228 -0.773 1.00 89.81 97 GLN A O 1
ATOM 745 N N . PRO A 1 98 ? -5.580 -10.200 0.165 1.00 87.00 98 PRO A N 1
ATOM 746 C CA . PRO A 1 98 ? -5.476 -10.716 1.522 1.00 87.00 98 PRO A CA 1
ATOM 747 C C . PRO A 1 98 ? -6.844 -11.183 2.031 1.00 87.00 98 PRO A C 1
ATOM 749 O O . PRO A 1 98 ? -7.896 -10.732 1.571 1.00 87.00 98 PRO A O 1
ATOM 752 N N . GLU A 1 99 ? -6.827 -12.066 3.026 1.00 87.06 99 GLU A N 1
ATOM 753 C CA . GLU A 1 99 ? -8.037 -12.449 3.749 1.00 87.06 99 GLU A CA 1
ATOM 754 C C . GLU A 1 99 ? -8.666 -11.234 4.451 1.00 87.06 99 GLU A C 1
ATOM 756 O O . GLU A 1 99 ? -7.974 -10.309 4.892 1.00 87.06 99 GLU A O 1
ATOM 761 N N . ALA A 1 100 ? -9.996 -11.236 4.566 1.00 85.44 100 ALA A N 1
ATOM 762 C CA . ALA A 1 100 ? -10.723 -10.178 5.252 1.00 85.44 100 ALA A CA 1
ATOM 763 C C . ALA A 1 100 ? -10.248 -10.034 6.709 1.00 85.44 100 ALA A C 1
ATOM 765 O O . ALA A 1 100 ? -10.091 -11.018 7.432 1.00 85.44 100 ALA A O 1
ATOM 766 N N . ILE A 1 101 ? -10.056 -8.792 7.165 1.00 79.62 101 ILE A N 1
ATOM 767 C CA . ILE A 1 101 ? -9.606 -8.527 8.536 1.00 79.62 101 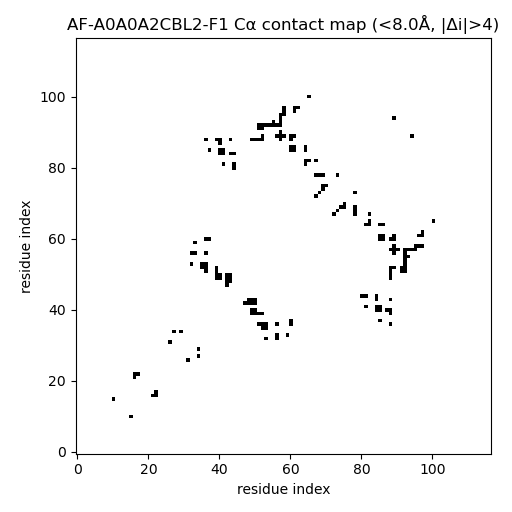ILE A CA 1
ATOM 768 C C . ILE A 1 101 ? -10.675 -9.016 9.530 1.00 79.62 101 ILE A C 1
ATOM 770 O O . ILE A 1 101 ? -11.809 -8.527 9.478 1.00 79.62 101 ILE A O 1
ATOM 774 N N . PRO A 1 102 ? -10.328 -9.889 10.495 1.00 80.94 102 PRO A N 1
ATOM 775 C CA . PRO A 1 102 ? -11.260 -10.303 11.536 1.00 80.94 102 PRO A CA 1
ATOM 776 C C . PRO A 1 102 ? -11.734 -9.112 12.378 1.00 80.94 102 PRO A C 1
ATOM 778 O O . PRO A 1 102 ? -10.927 -8.314 12.863 1.00 80.94 102 PRO A O 1
ATOM 781 N N . LEU A 1 103 ? -13.046 -9.011 12.595 1.00 74.38 103 LEU A N 1
ATOM 782 C CA . LEU A 1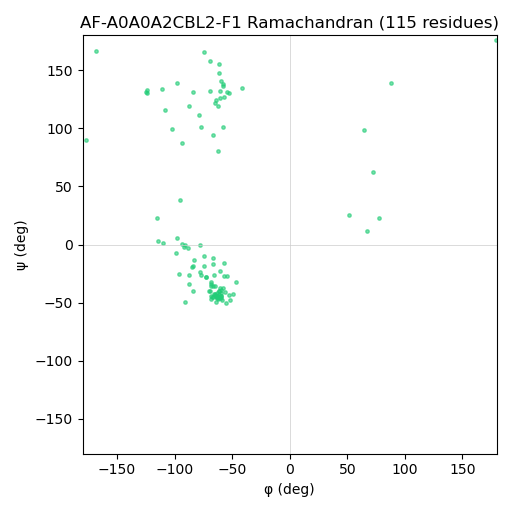 103 ? -13.653 -7.915 13.364 1.00 74.38 103 LEU A CA 1
ATOM 783 C C . LEU A 1 103 ? -13.506 -8.088 14.887 1.00 74.38 103 LEU A C 1
ATOM 785 O O . LEU A 1 103 ? -13.522 -7.107 15.621 1.00 74.38 103 LEU A O 1
ATOM 789 N N . GLN A 1 104 ? -13.321 -9.322 15.361 1.00 68.75 104 GLN A N 1
ATOM 790 C CA . GLN A 1 104 ? -13.379 -9.690 16.785 1.00 68.75 104 GLN A CA 1
ATOM 791 C C . GLN A 1 104 ? -12.152 -9.246 17.606 1.00 68.75 104 GLN A C 1
ATOM 793 O O . GLN A 1 104 ? -12.233 -9.169 18.826 1.00 68.75 104 GLN A O 1
ATOM 798 N N . HIS A 1 105 ? -11.022 -8.935 16.959 1.00 64.69 105 HIS A N 1
ATOM 799 C CA . HIS A 1 105 ? -9.745 -8.621 17.624 1.00 64.69 105 HIS A CA 1
ATOM 800 C C . HIS A 1 105 ? -9.270 -7.17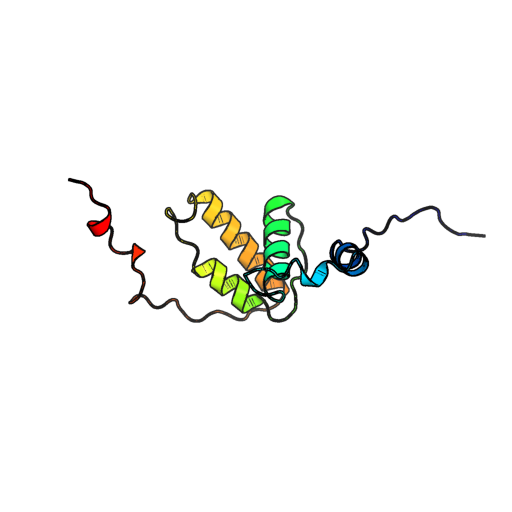5 17.401 1.00 64.69 105 HIS A C 1
ATOM 802 O O . HIS A 1 105 ? -8.073 -6.892 17.477 1.00 64.69 105 HIS A O 1
ATOM 808 N N . ARG A 1 106 ? -10.175 -6.241 17.079 1.00 67.31 106 ARG A N 1
ATOM 809 C CA . ARG A 1 106 ? -9.823 -4.821 16.929 1.00 67.31 106 ARG A CA 1
ATOM 810 C C . ARG A 1 106 ? -10.038 -4.057 18.238 1.00 67.31 106 ARG A C 1
ATOM 812 O O . ARG A 1 106 ? -11.083 -3.445 18.430 1.00 67.31 106 ARG A O 1
ATOM 819 N N . PHE A 1 107 ? -9.022 -4.053 19.100 1.00 64.06 107 PHE A N 1
ATOM 820 C CA . PHE A 1 107 ? -9.036 -3.324 20.378 1.00 64.06 107 PHE A CA 1
ATOM 821 C C . PHE A 1 107 ? -9.213 -1.799 20.226 1.00 64.06 107 PHE A C 1
ATOM 823 O O . PHE A 1 107 ? -9.732 -1.160 21.128 1.00 64.06 107 PHE A O 1
ATOM 830 N N . ASP A 1 108 ? -8.887 -1.222 19.064 1.00 64.25 108 ASP A N 1
ATOM 831 C CA . ASP A 1 108 ? -9.120 0.204 18.767 1.00 64.25 108 ASP A CA 1
ATOM 832 C C . ASP A 1 108 ? -10.568 0.568 18.407 1.00 64.25 108 ASP A C 1
ATOM 834 O O . ASP A 1 108 ? -10.845 1.718 18.073 1.00 64.25 108 ASP A O 1
ATOM 838 N N . GLN A 1 109 ? -11.493 -0.397 18.383 1.00 67.81 109 GLN A N 1
ATOM 839 C CA . GLN A 1 109 ? -12.910 -0.110 18.125 1.00 67.81 109 GLN A CA 1
ATOM 840 C C . GLN A 1 109 ? -13.664 0.336 19.380 1.00 67.81 109 GLN A C 1
ATOM 842 O O . GLN A 1 109 ? -14.773 0.845 19.241 1.00 67.81 109 GLN A O 1
ATOM 847 N N . ASP A 1 110 ? -13.089 0.161 20.574 1.00 70.38 110 ASP A N 1
ATOM 848 C CA . ASP A 1 110 ? -13.707 0.600 21.821 1.00 70.38 110 ASP A CA 1
ATOM 849 C C . ASP A 1 110 ? -13.071 1.911 22.325 1.00 70.38 110 ASP A C 1
ATOM 851 O O . ASP A 1 110 ? -11.996 1.889 22.932 1.00 70.38 110 ASP A O 1
ATOM 855 N N . PRO A 1 111 ? -13.708 3.074 22.086 1.00 69.62 111 PRO A N 1
ATOM 856 C CA . PRO A 1 111 ? -13.203 4.352 22.566 1.00 69.62 111 PRO A CA 1
ATOM 857 C C . PRO A 1 111 ? -13.403 4.544 24.077 1.00 69.62 111 PRO A C 1
ATOM 859 O O . PRO A 1 111 ? -12.853 5.502 24.616 1.00 69.62 111 PRO A O 1
ATOM 862 N N . GLN A 1 112 ? -14.162 3.676 24.769 1.00 76.19 112 GLN A N 1
ATOM 863 C CA . GLN A 1 112 ? -14.452 3.823 26.203 1.00 76.19 112 GLN A CA 1
ATOM 864 C C . GLN A 1 112 ? -13.173 3.860 27.043 1.00 76.19 112 GLN A C 1
ATOM 866 O O . GLN A 1 112 ? -13.070 4.661 27.965 1.00 76.19 112 GLN A O 1
ATOM 871 N N . ALA A 1 113 ? -12.160 3.069 26.674 1.00 69.56 113 ALA A N 1
ATOM 872 C CA . ALA A 1 113 ? -10.867 3.044 27.359 1.00 69.56 113 ALA A CA 1
ATOM 873 C C . ALA A 1 113 ? -10.052 4.351 27.226 1.00 69.56 113 ALA A C 1
ATOM 875 O O . ALA A 1 113 ? -9.051 4.517 27.920 1.00 69.56 113 ALA A O 1
ATOM 876 N N . PHE A 1 114 ? -10.458 5.268 26.341 1.00 66.62 114 PHE A N 1
ATOM 877 C CA . PHE A 1 114 ? -9.775 6.539 26.072 1.00 66.62 114 PHE A CA 1
ATOM 878 C C . PHE A 1 114 ? -10.557 7.765 26.565 1.00 66.62 114 PHE A C 1
ATOM 880 O O . PHE A 1 114 ? -10.105 8.894 26.369 1.00 66.62 114 PHE A O 1
ATOM 887 N N . LEU A 1 115 ? -11.724 7.573 27.187 1.00 80.81 115 LEU A N 1
ATOM 888 C CA . LEU A 1 115 ? -12.463 8.652 27.836 1.00 80.81 115 LEU A CA 1
ATOM 889 C C . LEU A 1 115 ? -11.818 8.942 29.201 1.00 80.81 115 LEU A C 1
ATOM 891 O O . LEU A 1 115 ? -11.870 8.116 30.106 1.00 80.81 115 LEU A O 1
ATOM 895 N N . THR A 1 116 ? -11.191 10.106 29.348 1.00 75.00 116 THR A N 1
ATOM 896 C CA . THR A 1 116 ? -10.824 10.673 30.659 1.00 75.00 116 THR A CA 1
ATOM 897 C C . THR A 1 116 ? -12.016 11.429 31.242 1.00 75.00 116 THR A C 1
ATOM 899 O O . THR A 1 116 ? -12.613 12.233 30.522 1.00 75.00 116 THR A O 1
ATOM 902 N N . GLU A 1 117 ? -12.348 11.155 32.510 1.00 68.12 117 GLU A N 1
ATOM 903 C CA . GLU A 1 117 ? -13.335 11.907 33.311 1.00 68.12 117 GLU A CA 1
ATOM 904 C C . GLU A 1 117 ? -12.963 13.388 33.487 1.00 68.12 117 GLU A C 1
ATOM 906 O O . GLU A 1 117 ? -11.749 13.694 33.596 1.00 68.12 117 GLU A O 1
#

Radius of gyration: 19.21 Å; Cα contacts (8 Å, |Δi|>4): 100; chains: 1; bounding box: 49×25×68 Å

Foldseek 3Di:
DDDDPDDPDPPDPVVVCVVVVCLVVPQDPVGPQQVQLLVQLVCCLPVVDHDAHPAPCLQVLQVVLLPDDPPVPHHPVVNVSSSVSSNVNSVSRDDDHYDDDDPPPPPVVDCVVVDDD

Sequence (117 aa):
MKKTLGHLKWTSFNELLDRIGVGHLLGSLLGAAFDQPLRAALTLLLHCTPVMPIAGSSLGLRYLRDRICVPRDMPLLSGRLVRQALEQTAALDGDEQPEAIPLQHRFDQDPQAFLTE

Solvent-accessible surface area (backbone atoms only — not comparable to full-atom values): 7270 Å² total; per-residue (Å²): 142,88,85,85,86,79,83,81,70,83,70,50,73,67,59,57,40,54,74,67,69,44,60,73,80,64,60,40,95,76,37,73,76,48,45,53,34,51,52,23,19,51,41,24,61,74,65,73,42,88,42,86,41,56,84,87,36,19,43,58,34,44,47,52,46,69,64,65,46,72,69,84,78,36,54,67,68,59,50,52,51,53,37,50,23,26,48,57,36,16,60,72,60,40,86,63,76,58,79,80,81,70,76,91,77,52,75,87,74,57,62,71,87,71,64,79,132